Protein AF-A0A970PRG0-F1 (afdb_monomer_lite)

Radius of gyration: 11.37 Å; chains: 1; bounding box: 23×19×33 Å

Secondary structure (DSSP, 8-state):
-HHHHHHHHHHHHHHHHHHH-HHHHHHHHHHHHHHHTTTSTTHHHHHHHHHH--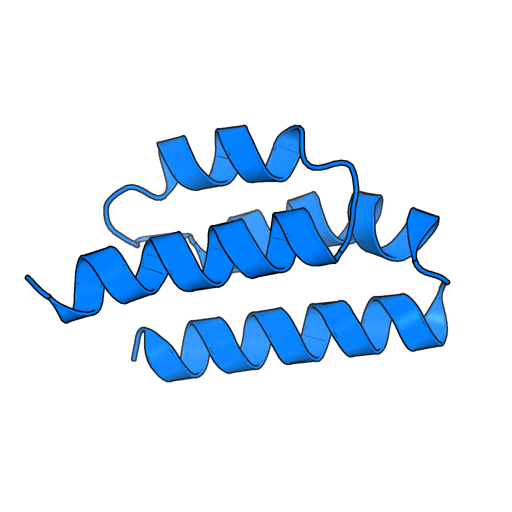SHHHHHHHHHHHHHHHHT-

Sequence (73 aa):
APGEITDMALHHLDMMAQFKGEARAVIEMRKHLGWYLRGSPGAAQARTRINTAASLGELEGILRGHFLAQASG

Structure (mmCIF, N/CA/C/O backbone):
data_AF-A0A970PRG0-F1
#
_entry.id   AF-A0A970PRG0-F1
#
loop_
_atom_site.group_PDB
_atom_site.id
_atom_site.type_symbol
_atom_site.label_atom_id
_atom_site.label_alt_id
_atom_site.label_comp_id
_atom_site.label_asym_id
_atom_site.label_entity_id
_atom_site.label_seq_id
_atom_site.pdbx_PDB_ins_code
_atom_site.Cartn_x
_atom_site.Cartn_y
_atom_site.Cartn_z
_atom_site.occupancy
_atom_site.B_iso_or_equiv
_atom_site.auth_seq_id
_atom_site.auth_comp_id
_atom_site.auth_asym_id
_atom_site.auth_atom_id
_atom_site.pdbx_PDB_model_num
ATOM 1 N N . ALA A 1 1 ? 4.482 -11.243 -13.790 1.00 83.38 1 ALA A N 1
ATOM 2 C CA . ALA A 1 1 ? 4.131 -10.068 -14.619 1.00 83.38 1 ALA A CA 1
ATOM 3 C C . ALA A 1 1 ? 3.507 -8.980 -13.736 1.00 83.38 1 ALA A C 1
ATOM 5 O O . ALA A 1 1 ? 3.079 -9.312 -12.633 1.00 83.38 1 ALA A O 1
ATOM 6 N N . PRO A 1 2 ? 3.448 -7.703 -14.164 1.00 85.25 2 PRO A N 1
ATOM 7 C CA . PRO A 1 2 ? 2.833 -6.619 -13.383 1.00 85.25 2 PRO A CA 1
ATOM 8 C C . PRO A 1 2 ? 1.409 -6.924 -12.879 1.00 85.25 2 PRO A C 1
ATOM 10 O O . PRO A 1 2 ? 1.085 -6.601 -11.737 1.00 85.25 2 PRO A O 1
ATOM 13 N N . GLY A 1 3 ? 0.593 -7.607 -13.693 1.00 87.56 3 GLY A N 1
ATOM 14 C CA . GLY A 1 3 ? -0.750 -8.061 -13.307 1.00 87.56 3 GLY A CA 1
ATOM 15 C C . GLY A 1 3 ? -0.732 -9.025 -12.118 1.00 87.56 3 GLY A C 1
ATOM 16 O O . GLY A 1 3 ? -1.313 -8.723 -11.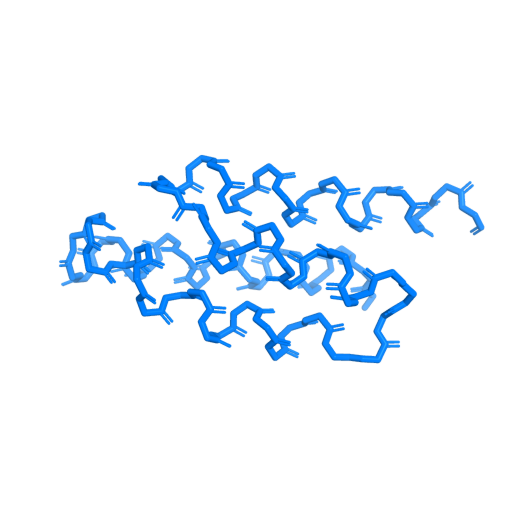085 1.00 87.56 3 GLY A O 1
ATOM 17 N N . GLU A 1 4 ? 0.047 -10.107 -12.202 1.00 91.56 4 GLU A N 1
ATOM 18 C CA . GLU A 1 4 ? 0.158 -11.107 -11.125 1.00 91.56 4 GLU A CA 1
ATOM 19 C C . GLU A 1 4 ? 0.654 -10.505 -9.797 1.00 91.56 4 GLU A C 1
ATOM 21 O O . GLU A 1 4 ? 0.193 -10.891 -8.725 1.00 91.56 4 GLU A O 1
ATOM 26 N N . ILE A 1 5 ? 1.579 -9.536 -9.851 1.00 92.69 5 ILE A N 1
ATOM 27 C CA . ILE A 1 5 ? 2.061 -8.824 -8.653 1.00 92.69 5 ILE A CA 1
ATOM 28 C C . ILE A 1 5 ? 0.927 -8.008 -8.025 1.00 92.69 5 ILE A C 1
ATOM 30 O O . ILE A 1 5 ? 0.778 -8.001 -6.802 1.00 92.69 5 ILE A O 1
ATOM 34 N N . THR A 1 6 ? 0.134 -7.331 -8.859 1.00 94.12 6 THR A N 1
ATOM 35 C CA . THR A 1 6 ? -1.012 -6.529 -8.418 1.00 94.12 6 THR A CA 1
ATOM 36 C C . THR A 1 6 ? -2.065 -7.416 -7.766 1.00 94.12 6 THR A C 1
ATOM 38 O O . THR A 1 6 ? -2.471 -7.138 -6.641 1.00 94.12 6 THR A O 1
ATOM 41 N N . ASP A 1 7 ? -2.445 -8.512 -8.420 1.00 95.50 7 ASP A N 1
ATOM 42 C CA . ASP A 1 7 ? -3.469 -9.432 -7.923 1.00 95.50 7 ASP A CA 1
ATOM 43 C C . ASP A 1 7 ? -3.055 -10.058 -6.586 1.00 95.50 7 ASP A C 1
ATOM 45 O O . ASP A 1 7 ? -3.839 -10.086 -5.638 1.00 95.50 7 ASP A O 1
ATOM 49 N N . MET A 1 8 ? -1.789 -10.470 -6.459 1.00 97.19 8 MET A N 1
ATOM 50 C CA . MET A 1 8 ? -1.254 -11.018 -5.211 1.00 97.19 8 MET A CA 1
ATOM 51 C C . MET A 1 8 ? -1.243 -9.983 -4.075 1.00 97.19 8 MET A C 1
ATOM 53 O O . MET A 1 8 ? -1.553 -10.309 -2.928 1.00 97.19 8 MET A O 1
ATOM 57 N N . ALA A 1 9 ? -0.886 -8.732 -4.377 1.00 97.00 9 ALA A N 1
ATOM 58 C CA . ALA A 1 9 ? -0.877 -7.649 -3.399 1.00 97.00 9 ALA A CA 1
ATOM 59 C C . ALA A 1 9 ? -2.294 -7.293 -2.919 1.00 97.00 9 ALA A C 1
ATOM 61 O O . ALA A 1 9 ? -2.499 -7.090 -1.721 1.00 97.00 9 ALA A O 1
ATOM 62 N N . LEU A 1 10 ? -3.266 -7.250 -3.837 1.00 97.50 10 LEU A N 1
ATOM 63 C CA . LEU A 1 10 ? -4.672 -6.985 -3.523 1.00 97.50 10 LEU A CA 1
ATOM 64 C C . LEU A 1 10 ? -5.299 -8.129 -2.726 1.00 97.50 10 LEU A C 1
ATOM 66 O O . LEU A 1 10 ? -5.983 -7.878 -1.738 1.00 97.50 10 LEU A O 1
ATOM 70 N N . HIS A 1 11 ? -5.001 -9.377 -3.086 1.00 98.12 11 HIS A N 1
ATOM 71 C CA . HIS A 1 11 ? -5.459 -10.536 -2.327 1.00 98.12 11 HIS A CA 1
ATOM 72 C C . HIS A 1 11 ? -4.925 -10.526 -0.885 1.00 98.12 11 HIS A C 1
ATOM 74 O O . HIS A 1 11 ? -5.672 -10.754 0.064 1.00 98.12 11 HIS A O 1
ATOM 80 N N . HIS A 1 12 ? -3.646 -10.191 -0.693 1.00 98.06 12 HIS A N 1
ATOM 81 C CA . HIS A 1 12 ? -3.063 -10.061 0.644 1.00 98.06 12 HIS A CA 1
ATOM 82 C C . HIS A 1 12 ? -3.699 -8.906 1.440 1.00 98.06 12 HIS A C 1
ATOM 84 O O . HIS A 1 12 ? -3.955 -9.051 2.636 1.00 98.06 12 HIS A O 1
ATOM 90 N N . LEU A 1 13 ? -3.993 -7.776 0.790 1.00 98.06 13 LEU A N 1
ATOM 91 C CA . LEU A 1 13 ? -4.678 -6.644 1.418 1.00 98.06 13 LEU A CA 1
ATOM 92 C C . LEU A 1 13 ? -6.067 -7.040 1.944 1.00 98.06 13 LEU A C 1
ATOM 94 O O . LEU A 1 13 ? -6.375 -6.754 3.102 1.00 98.06 13 LEU A O 1
ATOM 98 N N . ASP A 1 14 ? -6.859 -7.731 1.123 1.00 98.06 14 ASP A N 1
ATOM 99 C CA . ASP A 1 14 ? -8.189 -8.235 1.486 1.00 98.06 14 ASP A CA 1
ATOM 100 C C . ASP A 1 14 ? -8.116 -9.251 2.637 1.00 98.06 14 ASP A C 1
ATOM 102 O O . ASP A 1 14 ? -8.774 -9.088 3.664 1.00 98.06 14 ASP A O 1
ATOM 106 N N . MET A 1 15 ? -7.212 -10.233 2.551 1.00 98.44 15 MET A N 1
ATOM 107 C CA . MET A 1 15 ? -7.003 -11.216 3.620 1.00 98.44 15 MET A CA 1
ATOM 108 C C . MET A 1 15 ? -6.637 -10.548 4.958 1.00 98.44 15 MET A C 1
ATOM 110 O O . MET A 1 15 ? -7.128 -10.938 6.019 1.00 98.44 15 MET A O 1
ATOM 114 N N . MET A 1 16 ? -5.787 -9.518 4.928 1.00 98.38 16 MET A N 1
ATOM 115 C CA . MET A 1 16 ? -5.407 -8.775 6.131 1.00 98.38 16 MET A CA 1
ATOM 116 C C . MET A 1 16 ? -6.577 -7.988 6.716 1.00 98.38 16 MET A C 1
ATOM 118 O O . MET A 1 16 ? -6.721 -7.946 7.941 1.00 98.38 16 MET A O 1
ATOM 122 N N . ALA A 1 17 ? -7.418 -7.394 5.867 1.00 98.06 17 ALA A N 1
ATOM 123 C CA . ALA A 1 17 ? -8.627 -6.701 6.295 1.00 98.06 17 ALA A CA 1
ATOM 124 C C . ALA A 1 17 ? -9.620 -7.664 6.957 1.00 98.06 17 ALA A C 1
ATOM 126 O O . ALA A 1 17 ? -10.119 -7.366 8.041 1.00 98.06 17 ALA A O 1
ATOM 127 N N . GLN A 1 18 ? -9.830 -8.844 6.370 1.00 98.25 18 GLN A N 1
ATOM 128 C CA . GLN A 1 18 ? -10.704 -9.878 6.926 1.00 98.25 18 GLN A CA 1
ATOM 129 C C . GLN A 1 18 ? -10.192 -10.416 8.268 1.00 98.25 18 GLN A C 1
ATOM 131 O O . GLN A 1 18 ? -10.975 -10.620 9.192 1.00 98.25 18 GLN A O 1
ATOM 136 N N . PHE A 1 19 ? -8.878 -10.623 8.403 1.00 98.06 19 PHE A N 1
ATOM 137 C CA . PHE A 1 19 ? -8.308 -11.237 9.604 1.00 98.06 19 PHE A CA 1
ATOM 138 C C . PHE A 1 19 ? -8.093 -10.255 10.765 1.00 98.06 19 PHE A C 1
ATOM 140 O O . PHE A 1 19 ? -8.228 -10.635 11.927 1.00 98.06 19 PHE A O 1
ATOM 147 N N . LYS A 1 20 ? -7.725 -8.997 10.482 1.00 96.69 20 LYS A N 1
ATOM 148 C CA . LYS A 1 20 ? -7.317 -8.016 11.511 1.00 96.69 20 LYS A CA 1
ATOM 149 C C . LYS A 1 20 ? -8.209 -6.780 11.594 1.00 96.69 20 LYS A C 1
ATOM 151 O O . LYS A 1 20 ? -7.998 -5.943 12.474 1.00 96.69 20 LYS A O 1
ATOM 156 N N . GLY A 1 21 ? -9.170 -6.647 10.686 1.00 97.94 21 GLY A N 1
ATOM 157 C CA . GLY A 1 21 ? -9.947 -5.430 10.490 1.00 97.94 21 GLY A CA 1
ATOM 158 C C . GLY A 1 21 ? -9.199 -4.382 9.663 1.00 97.94 21 GLY A C 1
ATOM 159 O O . GLY A 1 21 ? -7.965 -4.323 9.631 1.00 97.94 21 GLY A O 1
ATOM 160 N N . GLU A 1 22 ? -9.966 -3.511 9.009 1.00 97.06 22 GLU A N 1
ATOM 161 C CA . GLU A 1 22 ? -9.456 -2.566 8.010 1.00 97.06 22 GLU A CA 1
ATOM 162 C C . GLU A 1 22 ? -8.369 -1.633 8.557 1.00 97.06 22 GLU A C 1
ATOM 164 O O . GLU A 1 22 ? -7.302 -1.503 7.959 1.00 97.06 22 GLU A O 1
ATOM 169 N N . ALA A 1 23 ? -8.592 -1.022 9.725 1.00 96.44 23 ALA A N 1
ATOM 170 C CA . ALA A 1 23 ? -7.662 -0.048 10.297 1.00 96.44 23 ALA A CA 1
ATOM 171 C C . ALA A 1 23 ? -6.265 -0.646 10.552 1.00 96.44 23 ALA A C 1
ATOM 173 O O . ALA A 1 23 ? -5.244 -0.006 10.288 1.00 96.44 23 ALA A O 1
ATOM 174 N N . ARG A 1 24 ? -6.206 -1.894 11.038 1.00 97.75 24 ARG A N 1
ATOM 175 C CA . ARG A 1 24 ? -4.941 -2.614 11.250 1.00 97.75 24 ARG A CA 1
ATOM 176 C C . ARG A 1 24 ? -4.326 -3.060 9.933 1.00 97.75 24 ARG A C 1
ATOM 178 O O . ARG A 1 24 ? -3.115 -2.915 9.764 1.00 97.75 24 ARG A O 1
ATOM 185 N N . ALA A 1 25 ? -5.146 -3.557 9.011 1.00 98.12 25 ALA A N 1
ATOM 186 C CA . ALA A 1 25 ? -4.701 -3.980 7.694 1.00 98.12 25 ALA A CA 1
ATOM 187 C C . ALA A 1 25 ? -4.031 -2.835 6.932 1.00 98.12 25 ALA A C 1
ATOM 189 O O . ALA A 1 25 ? -2.922 -3.024 6.447 1.00 98.12 25 ALA A O 1
ATOM 190 N N . VAL A 1 26 ? -4.621 -1.634 6.913 1.00 98.19 26 VAL A N 1
ATOM 191 C CA . VAL A 1 26 ? -4.025 -0.457 6.259 1.00 98.19 26 VAL A CA 1
ATOM 192 C C . VAL A 1 26 ? -2.610 -0.212 6.775 1.00 98.19 26 VAL A C 1
ATOM 194 O O . VAL A 1 26 ? -1.678 -0.151 5.982 1.00 98.19 26 VAL A O 1
ATOM 197 N N . ILE A 1 27 ? -2.422 -0.115 8.093 1.00 97.69 27 ILE A N 1
ATOM 198 C CA . ILE A 1 27 ? -1.123 0.224 8.694 1.00 97.69 27 ILE A CA 1
ATOM 199 C C . ILE A 1 27 ? -0.069 -0.841 8.376 1.00 97.69 27 ILE A C 1
ATOM 201 O O . ILE A 1 27 ? 1.040 -0.510 7.952 1.00 97.69 27 ILE A O 1
ATOM 205 N N . GLU A 1 28 ? -0.405 -2.114 8.575 1.00 97.69 28 GLU A N 1
ATOM 206 C CA . GLU A 1 28 ? 0.540 -3.219 8.396 1.00 97.69 28 GLU A CA 1
ATOM 207 C C . GLU A 1 28 ? 0.859 -3.449 6.911 1.00 97.69 28 GLU A C 1
ATOM 209 O O . GLU A 1 28 ? 2.018 -3.677 6.547 1.00 97.69 28 GLU A O 1
ATOM 214 N N . MET A 1 29 ? -0.133 -3.285 6.031 1.00 98.25 29 MET A N 1
ATOM 215 C CA . MET A 1 29 ? 0.045 -3.477 4.596 1.00 98.25 29 MET A CA 1
ATOM 216 C C . MET A 1 29 ? 0.940 -2.427 3.952 1.00 98.25 29 MET A C 1
ATOM 218 O O . MET A 1 29 ? 1.633 -2.772 2.999 1.00 98.25 29 MET A O 1
ATOM 222 N N . ARG A 1 30 ? 1.058 -1.200 4.483 1.00 97.94 30 ARG A N 1
ATOM 223 C CA . ARG A 1 30 ? 1.996 -0.194 3.934 1.00 97.94 30 ARG A CA 1
ATOM 224 C C . ARG A 1 30 ? 3.414 -0.749 3.761 1.00 97.94 30 ARG A C 1
ATOM 226 O O . ARG A 1 30 ? 4.049 -0.547 2.726 1.00 97.94 30 ARG A O 1
ATOM 233 N N . LYS A 1 31 ? 3.884 -1.520 4.748 1.00 95.75 31 LYS A N 1
ATOM 234 C CA . LYS A 1 31 ? 5.197 -2.177 4.711 1.00 95.75 31 LYS A CA 1
ATOM 235 C C . LYS A 1 31 ? 5.254 -3.284 3.657 1.00 95.75 31 LYS A C 1
ATOM 237 O O . LYS A 1 31 ? 6.200 -3.320 2.873 1.00 95.75 31 LYS A O 1
ATOM 242 N N . HIS A 1 32 ? 4.259 -4.170 3.637 1.00 97.19 32 HIS A N 1
ATOM 243 C CA . HIS A 1 32 ? 4.213 -5.298 2.703 1.00 97.19 32 HIS A CA 1
ATOM 244 C C . HIS A 1 32 ? 4.135 -4.830 1.251 1.00 97.19 32 HIS A C 1
ATOM 246 O O . HIS A 1 32 ? 4.896 -5.301 0.409 1.00 97.19 32 HIS A O 1
ATOM 252 N N . LEU A 1 33 ? 3.288 -3.842 0.965 1.00 97.00 33 LEU A N 1
ATOM 253 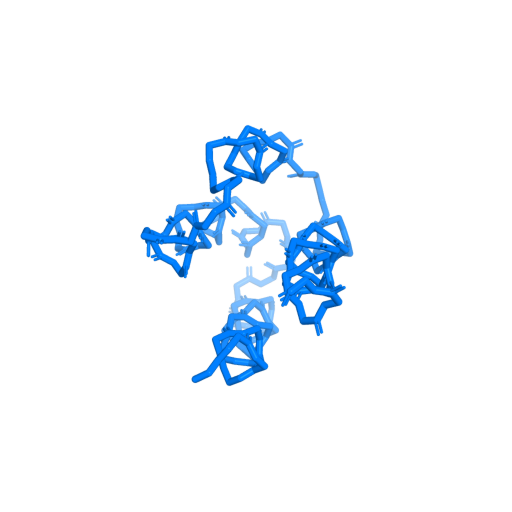C CA . LEU A 1 33 ? 3.141 -3.262 -0.368 1.00 97.00 33 LEU A CA 1
ATOM 254 C C . LEU A 1 33 ? 4.443 -2.620 -0.854 1.00 97.00 33 LEU A C 1
ATOM 256 O O . LEU A 1 33 ? 4.797 -2.768 -2.019 1.00 97.00 33 LEU A O 1
ATOM 260 N N . GLY A 1 34 ? 5.236 -2.023 0.040 1.00 94.12 34 GLY A N 1
ATOM 261 C CA . GLY A 1 34 ? 6.582 -1.558 -0.298 1.00 94.12 34 GLY A CA 1
ATOM 262 C C . GLY A 1 34 ? 7.501 -2.650 -0.869 1.00 94.12 34 GLY A C 1
ATOM 263 O O . GLY A 1 34 ? 8.346 -2.345 -1.715 1.00 94.12 34 GLY A O 1
ATOM 264 N N . TRP A 1 35 ? 7.325 -3.911 -0.457 1.00 95.38 35 TRP A N 1
ATOM 265 C CA . TRP A 1 35 ? 8.076 -5.055 -0.982 1.00 95.38 35 TRP A CA 1
ATOM 266 C C . TRP A 1 35 ? 7.568 -5.523 -2.342 1.00 95.38 35 TRP A C 1
ATOM 268 O O . TRP A 1 35 ? 8.394 -5.787 -3.213 1.00 95.38 35 TRP A O 1
ATOM 278 N N . TYR A 1 36 ? 6.249 -5.545 -2.559 1.00 95.81 36 TYR A N 1
ATOM 279 C CA . TYR A 1 36 ? 5.662 -5.877 -3.867 1.00 95.81 36 TYR A CA 1
ATOM 280 C C . TYR A 1 36 ? 6.129 -4.927 -4.974 1.00 95.81 36 TYR A C 1
ATOM 282 O O . TYR A 1 36 ? 6.291 -5.333 -6.120 1.00 95.81 36 TYR A O 1
ATOM 290 N N . LEU A 1 37 ? 6.391 -3.663 -4.633 1.00 94.06 37 LEU A N 1
ATOM 291 C CA . LEU A 1 37 ? 6.848 -2.665 -5.598 1.00 94.06 37 LEU A CA 1
ATOM 292 C C . LEU A 1 37 ? 8.359 -2.704 -5.871 1.00 94.06 37 LEU A C 1
ATOM 294 O O . LEU A 1 37 ? 8.844 -1.970 -6.737 1.00 94.06 37 LEU A O 1
ATOM 298 N N . ARG A 1 38 ? 9.146 -3.493 -5.131 1.00 92.44 38 ARG A N 1
ATOM 299 C CA . ARG A 1 38 ? 10.610 -3.483 -5.258 1.00 92.44 38 ARG A CA 1
ATOM 300 C C . ARG A 1 38 ? 11.037 -3.862 -6.681 1.00 92.44 38 ARG A C 1
ATOM 302 O O . ARG A 1 38 ? 10.646 -4.897 -7.198 1.00 92.44 38 ARG A O 1
ATOM 309 N N . GLY A 1 39 ? 11.881 -3.028 -7.288 1.00 90.44 39 GLY A N 1
ATOM 310 C CA . GLY A 1 39 ? 12.410 -3.259 -8.637 1.00 90.44 39 GLY A CA 1
ATOM 311 C C . GLY A 1 39 ? 11.507 -2.776 -9.776 1.00 90.44 39 GLY A C 1
ATOM 312 O O . GLY A 1 39 ? 11.954 -2.782 -10.915 1.00 90.44 39 GLY A O 1
ATOM 313 N N . SER A 1 40 ? 10.287 -2.306 -9.491 1.00 92.38 40 SER A N 1
ATOM 314 C CA . SER A 1 40 ? 9.421 -1.720 -10.523 1.00 92.38 40 SER A CA 1
ATOM 315 C C . SER A 1 40 ? 9.765 -0.242 -10.808 1.00 92.38 40 SER A C 1
ATOM 317 O O . SER A 1 40 ? 10.091 0.509 -9.875 1.00 92.38 40 SER A O 1
ATOM 319 N N . PRO A 1 41 ? 9.700 0.212 -12.075 1.00 93.12 41 PRO A N 1
ATOM 320 C CA . PRO A 1 41 ? 9.722 1.632 -12.426 1.00 93.12 41 PRO A CA 1
ATOM 321 C C . PRO A 1 41 ? 8.746 2.456 -11.577 1.00 93.12 41 PRO A C 1
ATOM 323 O O . PRO A 1 41 ? 7.624 2.037 -11.327 1.00 93.12 41 PRO A O 1
ATOM 326 N N . GLY A 1 42 ? 9.172 3.625 -11.090 1.00 94.50 42 GLY A N 1
ATOM 327 C CA . GLY A 1 42 ? 8.313 4.514 -10.290 1.00 94.50 42 GLY A CA 1
ATOM 328 C C . GLY A 1 42 ? 8.057 4.073 -8.840 1.00 94.50 42 GLY A C 1
ATOM 329 O O . GLY A 1 42 ? 7.372 4.778 -8.097 1.00 94.50 42 GLY A O 1
ATOM 330 N N . ALA A 1 43 ? 8.643 2.959 -8.378 1.00 94.81 43 ALA A N 1
ATOM 331 C CA . ALA A 1 43 ? 8.349 2.395 -7.056 1.00 94.81 43 ALA A CA 1
ATOM 332 C C . ALA A 1 43 ? 8.586 3.360 -5.880 1.00 94.81 43 ALA A C 1
ATOM 334 O O . ALA A 1 43 ? 7.920 3.252 -4.855 1.00 94.81 43 ALA A O 1
ATOM 335 N N . ALA A 1 44 ? 9.525 4.305 -5.998 1.00 95.56 44 ALA A N 1
ATOM 336 C CA . ALA A 1 44 ? 9.763 5.306 -4.958 1.00 95.56 44 ALA A CA 1
ATOM 337 C C . ALA A 1 44 ? 8.546 6.218 -4.738 1.00 95.56 44 ALA A C 1
ATOM 339 O O . ALA A 1 44 ? 8.134 6.412 -3.597 1.00 95.56 44 ALA A O 1
ATOM 340 N N . GLN A 1 45 ? 7.932 6.710 -5.817 1.00 95.88 45 GLN A N 1
ATOM 341 C CA . GLN A 1 45 ? 6.761 7.584 -5.741 1.00 95.88 45 GLN A CA 1
ATOM 342 C C . GLN A 1 45 ? 5.541 6.833 -5.196 1.00 95.88 45 GLN A C 1
ATOM 344 O O . GLN A 1 45 ? 4.825 7.347 -4.335 1.00 95.88 45 GLN A O 1
ATOM 349 N N . ALA A 1 46 ? 5.329 5.595 -5.644 1.00 96.56 46 ALA A N 1
A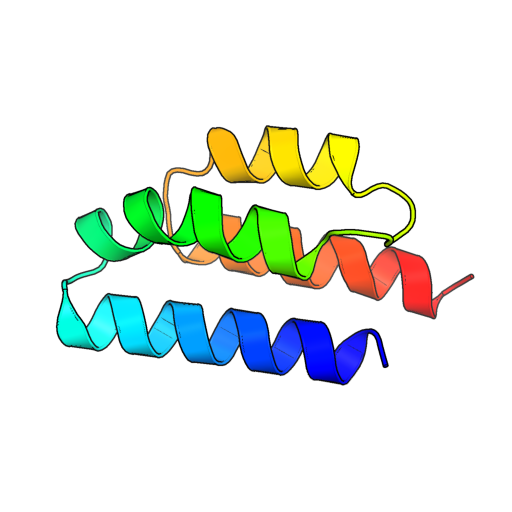TOM 350 C CA . ALA A 1 46 ? 4.248 4.758 -5.138 1.00 96.56 46 ALA A CA 1
ATOM 351 C C . ALA A 1 46 ? 4.423 4.421 -3.646 1.00 96.56 46 ALA A C 1
ATOM 353 O O . ALA A 1 46 ? 3.456 4.507 -2.892 1.00 96.56 46 ALA A O 1
ATOM 354 N N . ARG A 1 47 ? 5.652 4.145 -3.179 1.00 97.12 47 ARG A N 1
ATOM 355 C CA . ARG A 1 47 ? 5.940 3.956 -1.744 1.00 97.12 47 ARG A CA 1
ATOM 356 C C . ARG A 1 47 ? 5.608 5.189 -0.906 1.00 97.12 47 ARG A C 1
ATOM 358 O O . ARG A 1 47 ? 5.034 5.037 0.167 1.00 97.12 47 ARG A O 1
ATOM 365 N N . THR A 1 48 ? 5.922 6.392 -1.390 1.00 97.38 48 THR A N 1
ATOM 366 C CA . THR A 1 48 ? 5.552 7.638 -0.696 1.00 97.38 48 THR A CA 1
ATOM 367 C C . THR A 1 48 ? 4.042 7.729 -0.499 1.00 97.38 48 THR A C 1
ATOM 369 O O . THR A 1 48 ? 3.593 7.978 0.614 1.00 97.38 48 THR A O 1
ATOM 372 N N . ARG A 1 49 ? 3.263 7.451 -1.552 1.00 97.94 49 ARG A N 1
ATOM 373 C CA . ARG A 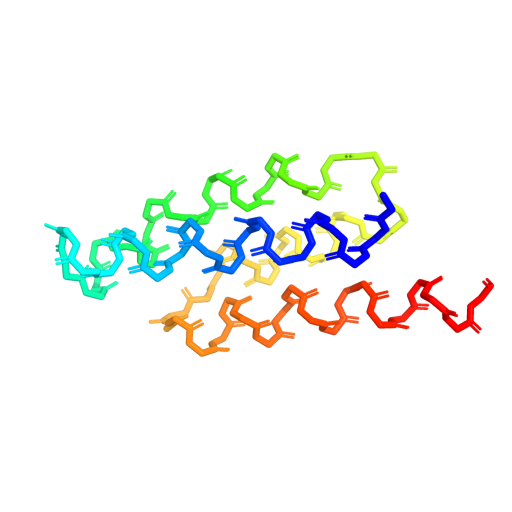1 49 ? 1.793 7.464 -1.494 1.00 97.94 49 ARG A CA 1
ATOM 374 C C . ARG A 1 49 ? 1.238 6.380 -0.567 1.00 97.94 49 ARG A C 1
ATOM 376 O O . ARG A 1 49 ? 0.334 6.654 0.212 1.00 97.94 49 ARG A O 1
ATOM 383 N N . ILE A 1 50 ? 1.794 5.167 -0.622 1.00 98.12 50 ILE A N 1
ATOM 384 C CA . ILE A 1 50 ? 1.391 4.049 0.247 1.00 98.12 50 ILE A CA 1
ATOM 385 C C . ILE A 1 50 ? 1.595 4.412 1.716 1.00 98.12 50 ILE A C 1
ATOM 387 O O . ILE A 1 50 ? 0.696 4.213 2.525 1.00 98.12 50 ILE A O 1
ATOM 391 N N . ASN A 1 51 ? 2.750 4.980 2.067 1.00 97.19 51 ASN A N 1
ATOM 392 C CA . ASN A 1 51 ? 3.082 5.296 3.456 1.00 97.19 51 ASN A CA 1
ATOM 393 C C . ASN A 1 51 ? 2.097 6.277 4.112 1.00 97.19 51 ASN A C 1
ATOM 395 O O . ASN A 1 51 ? 1.944 6.247 5.334 1.00 97.19 51 ASN A O 1
ATOM 399 N N . THR A 1 52 ? 1.418 7.111 3.322 1.00 96.69 52 THR A N 1
ATOM 400 C CA . THR A 1 52 ? 0.425 8.085 3.795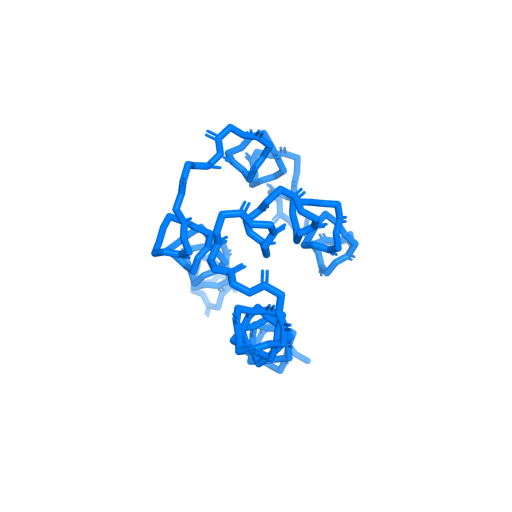 1.00 96.69 52 THR A CA 1
ATOM 401 C C . THR A 1 52 ? -1.024 7.637 3.604 1.00 96.69 52 THR A C 1
ATOM 403 O O . THR A 1 52 ? -1.921 8.364 4.014 1.00 96.69 52 THR A O 1
ATOM 406 N N . ALA A 1 53 ? -1.276 6.474 2.997 1.00 97.94 53 ALA A N 1
ATOM 407 C CA . ALA A 1 53 ? -2.628 6.033 2.663 1.00 97.94 53 ALA A CA 1
ATOM 408 C C . ALA A 1 53 ? -3.453 5.711 3.917 1.00 97.94 53 ALA A C 1
ATOM 410 O O . ALA A 1 53 ? -2.996 4.963 4.786 1.00 97.94 53 ALA A O 1
ATOM 411 N N . ALA A 1 54 ? -4.667 6.240 4.008 1.00 96.69 54 ALA A N 1
ATOM 412 C CA . ALA A 1 54 ? -5.546 6.153 5.172 1.00 96.69 54 ALA A CA 1
ATOM 413 C C . ALA A 1 54 ? -6.629 5.068 5.058 1.00 96.69 54 ALA A C 1
ATOM 415 O O . ALA A 1 54 ? -7.309 4.788 6.043 1.00 96.69 54 ALA A O 1
ATOM 416 N N . SER A 1 55 ? -6.786 4.436 3.892 1.00 98.06 55 SER A N 1
ATOM 417 C CA . SER A 1 55 ? -7.834 3.440 3.647 1.00 98.06 55 SER A CA 1
ATOM 418 C C . SER A 1 55 ? -7.367 2.290 2.753 1.00 98.06 55 SER A C 1
ATOM 420 O O . SER A 1 55 ? -6.369 2.402 2.036 1.00 98.06 55 SER A O 1
ATOM 422 N N . LEU A 1 56 ? -8.113 1.180 2.776 1.00 98.06 56 LEU A N 1
ATOM 423 C CA . LEU A 1 56 ? -7.894 0.055 1.862 1.00 98.06 56 LEU A CA 1
ATOM 424 C C . LEU A 1 56 ? -8.062 0.491 0.401 1.00 98.06 56 LEU A C 1
ATOM 426 O O . LEU A 1 56 ? -7.233 0.146 -0.436 1.00 98.06 56 LEU A O 1
ATOM 430 N N . GLY A 1 57 ? -9.075 1.317 0.120 1.00 98.25 57 GLY A N 1
ATOM 431 C CA . GLY A 1 57 ? -9.338 1.837 -1.223 1.00 98.25 57 GLY A CA 1
ATOM 432 C C . GLY A 1 57 ? -8.207 2.714 -1.764 1.00 98.25 57 GLY A C 1
ATOM 433 O O . GLY A 1 57 ? -7.855 2.612 -2.938 1.00 98.25 57 GLY A O 1
ATOM 434 N N . GLU A 1 58 ? -7.572 3.533 -0.919 1.00 98.31 58 GLU A N 1
ATOM 435 C CA . GLU A 1 58 ? -6.386 4.293 -1.332 1.00 98.31 58 GLU A CA 1
ATOM 436 C C . GLU A 1 58 ? -5.207 3.374 -1.664 1.00 98.31 58 GLU A C 1
ATOM 438 O O . GLU A 1 58 ? -4.547 3.575 -2.684 1.00 98.31 58 GLU A O 1
ATOM 443 N N . LEU A 1 59 ? -4.956 2.348 -0.842 1.00 98.19 59 LEU A N 1
ATOM 444 C CA . LEU A 1 59 ? -3.906 1.362 -1.111 1.00 98.19 59 LEU A CA 1
ATOM 445 C C . LEU A 1 59 ? -4.159 0.615 -2.427 1.00 98.19 59 LEU A C 1
ATOM 447 O O . LEU A 1 59 ? -3.252 0.518 -3.256 1.00 98.19 59 LEU A O 1
ATOM 451 N N . GLU A 1 60 ? -5.388 0.150 -2.653 1.00 97.88 60 GLU A N 1
ATOM 452 C CA . GLU A 1 60 ? -5.798 -0.496 -3.902 1.00 97.88 60 GLU A CA 1
ATOM 453 C C . GLU A 1 60 ? -5.614 0.431 -5.112 1.00 97.88 60 GLU A C 1
ATOM 455 O O . GLU A 1 60 ? -5.005 0.040 -6.111 1.00 97.88 60 GLU A O 1
ATOM 460 N N . GLY A 1 61 ? -6.083 1.677 -5.018 1.00 97.81 61 GLY A N 1
ATOM 461 C CA . GLY A 1 61 ? -5.961 2.658 -6.094 1.00 97.81 61 GLY A CA 1
ATOM 462 C C . GLY A 1 61 ? -4.505 2.972 -6.445 1.00 97.81 61 GLY A C 1
ATOM 463 O O . GLY A 1 61 ? -4.162 3.104 -7.623 1.00 97.81 61 GLY A O 1
ATOM 464 N N . ILE A 1 62 ? -3.621 3.045 -5.444 1.00 97.25 62 ILE A N 1
ATOM 465 C CA . ILE A 1 62 ? -2.184 3.231 -5.676 1.00 97.25 62 ILE A CA 1
ATOM 466 C C . ILE A 1 62 ? -1.589 2.018 -6.400 1.00 97.25 62 ILE A C 1
ATOM 468 O O . ILE A 1 62 ? -0.862 2.212 -7.374 1.00 97.25 62 ILE A O 1
ATOM 472 N N . LEU A 1 63 ? -1.904 0.791 -5.967 1.00 96.12 63 LEU A N 1
ATOM 473 C CA . LEU A 1 63 ? -1.391 -0.438 -6.585 1.00 96.12 63 LEU A CA 1
ATOM 474 C C . LEU A 1 63 ? -1.825 -0.565 -8.046 1.00 96.12 63 LEU A C 1
ATOM 476 O O . LEU A 1 63 ? -0.979 -0.731 -8.925 1.00 96.12 63 LEU A O 1
ATOM 480 N N . ARG A 1 64 ? -3.126 -0.420 -8.318 1.00 95.38 64 ARG A N 1
ATOM 481 C CA . ARG A 1 64 ? -3.664 -0.491 -9.683 1.00 95.38 64 ARG A CA 1
ATOM 482 C C . ARG A 1 64 ? -3.063 0.595 -10.569 1.00 95.38 64 ARG A C 1
ATOM 484 O O . ARG A 1 64 ? -2.582 0.297 -11.658 1.00 95.38 64 ARG A O 1
ATOM 491 N N . GLY A 1 65 ? -3.032 1.842 -10.093 1.00 94.75 65 GLY A N 1
ATOM 492 C CA . GLY A 1 65 ? -2.481 2.963 -10.856 1.00 94.75 65 GLY A CA 1
ATOM 493 C C . GLY A 1 65 ? -0.992 2.803 -11.175 1.00 94.75 65 GLY A C 1
ATOM 494 O O . GLY A 1 65 ? -0.563 3.121 -12.281 1.00 94.75 65 GLY A O 1
ATOM 495 N N . HIS A 1 66 ? -0.209 2.267 -10.234 1.00 94.31 66 HIS A N 1
ATOM 496 C CA . HIS A 1 66 ? 1.224 2.028 -10.415 1.00 94.31 66 HIS A CA 1
ATOM 497 C C . HIS A 1 66 ? 1.518 1.030 -11.538 1.00 94.31 66 HIS A C 1
ATOM 499 O O . HIS A 1 66 ? 2.407 1.270 -12.354 1.00 94.31 66 HIS A O 1
ATOM 505 N N . PHE A 1 67 ? 0.783 -0.083 -11.601 1.00 86.75 67 PHE A N 1
ATOM 506 C CA . PHE A 1 67 ? 1.043 -1.137 -12.586 1.00 86.75 67 PHE A CA 1
ATOM 507 C C . PHE A 1 67 ? 0.303 -0.940 -13.919 1.00 86.75 67 PHE A C 1
ATOM 509 O O . PHE A 1 67 ? 0.838 -1.336 -14.953 1.00 86.75 67 PHE A O 1
ATOM 516 N N . LEU A 1 68 ? -0.845 -0.247 -13.946 1.00 85.56 68 LEU A N 1
ATOM 517 C CA . LEU A 1 68 ? -1.499 0.171 -15.199 1.00 85.56 68 LEU A CA 1
ATOM 518 C C . LEU A 1 68 ? -0.613 1.119 -16.021 1.00 85.56 68 LEU A C 1
ATOM 520 O O . LEU A 1 68 ? -0.497 0.964 -17.237 1.00 85.56 68 LEU A O 1
ATOM 524 N N . ALA A 1 69 ? 0.071 2.055 -15.352 1.00 74.75 69 ALA A N 1
ATOM 525 C CA . ALA A 1 69 ? 1.015 2.968 -15.996 1.00 74.75 69 ALA A CA 1
ATOM 526 C C . ALA A 1 69 ? 2.216 2.245 -16.638 1.00 74.75 69 ALA A C 1
ATOM 528 O O . ALA A 1 69 ? 2.829 2.778 -17.554 1.00 74.75 69 ALA A O 1
ATOM 529 N N . GLN A 1 70 ? 2.541 1.032 -16.176 1.00 69.31 70 GLN A N 1
ATOM 530 C CA . GLN A 1 70 ? 3.650 0.222 -16.691 1.00 69.31 70 GLN A CA 1
ATOM 531 C C . GLN A 1 70 ? 3.227 -0.768 -17.779 1.00 69.31 70 GLN A C 1
ATOM 533 O O . GLN A 1 70 ? 4.061 -1.173 -18.573 1.00 69.31 70 GLN A O 1
ATOM 538 N N . ALA A 1 71 ? 1.952 -1.165 -17.827 1.00 65.69 71 ALA A N 1
ATOM 539 C CA . ALA A 1 71 ? 1.424 -2.014 -18.898 1.00 65.69 71 ALA A CA 1
ATOM 540 C C . ALA A 1 71 ? 1.193 -1.247 -20.214 1.00 65.69 71 ALA A C 1
ATOM 542 O O . ALA A 1 71 ? 0.968 -1.858 -21.253 1.00 65.69 71 ALA A O 1
ATOM 543 N N . SER A 1 72 ? 1.225 0.087 -20.150 1.00 58.66 72 SER A N 1
ATOM 544 C CA . SER A 1 72 ? 0.997 0.989 -21.285 1.00 58.66 72 SER A CA 1
ATOM 545 C C . SER A 1 72 ? 2.299 1.522 -21.905 1.00 58.66 72 SER A C 1
ATOM 547 O O . SER A 1 72 ? 2.234 2.425 -22.738 1.00 58.66 72 SER A O 1
ATOM 549 N N . GLY A 1 73 ? 3.462 1.021 -21.467 1.00 53.56 73 GLY A N 1
ATOM 550 C CA . GLY A 1 73 ? 4.796 1.473 -21.880 1.00 53.56 73 GLY A CA 1
ATOM 551 C C . GLY A 1 73 ? 5.671 0.354 -22.416 1.00 53.56 73 GLY A C 1
ATOM 552 O O . GLY A 1 73 ? 5.404 -0.821 -22.081 1.00 53.56 73 GLY A O 1
#

Foldseek 3Di:
DLVVLLVVLLVQLVVLCVPPNWQRSLQVSLVVVLVSLPPPPPSVVLNVQSNPDRGSVSNSCSSCVRSVVVVVD

pLDDT: mean 93.59, std 8.79, range [53.56, 98.44]